Protein AF-A0A091HBE2-F1 (afdb_monomer)

InterPro domains:
  IPR007071 A-kinase anchoring protein 95 (AKAP95) [PTHR12190] (1-48)
  IPR034736 Zinc finger C2H2 AKAP95-type [PS51799] (6-28)

Secondary structure (DSSP, 8-state):
---EEETTTTEEES-HHHHHHHHHSHHHHHHHHHHHTTS-HHHHGGG-

Solvent-accessible surface area (backbone atoms only — not comparable to full-atom values): 3024 Å² total; per-residue (Å²): 133,71,72,51,74,40,83,88,80,70,44,73,41,75,49,69,68,62,51,51,53,45,64,71,30,68,66,46,50,51,53,51,54,53,52,44,74,74,42,58,71,85,62,32,66,78,74,113

Structure (mmCIF, N/CA/C/O backbone):
data_AF-A0A091HBE2-F1
#
_entry.id   AF-A0A091HBE2-F1
#
loop_
_atom_site.group_PDB
_atom_site.id
_atom_site.type_symbol
_atom_site.label_atom_id
_atom_site.label_alt_id
_atom_site.label_comp_id
_atom_site.label_asym_id
_atom_site.label_entity_id
_atom_site.label_seq_id
_atom_site.pdbx_PDB_ins_code
_atom_site.Cartn_x
_atom_site.Cartn_y
_atom_site.Cartn_z
_atom_site.occupancy
_atom_site.B_iso_or_equiv
_atom_site.auth_seq_id
_atom_site.auth_comp_id
_atom_site.auth_asym_id
_atom_site.auth_atom_id
_atom_site.pdbx_PDB_model_num
ATOM 1 N N . ARG A 1 1 ? 4.081 -3.810 -21.882 1.00 79.62 1 ARG A N 1
ATOM 2 C CA . ARG A 1 1 ? 4.712 -3.598 -20.556 1.00 79.62 1 ARG A CA 1
ATOM 3 C C . ARG A 1 1 ? 3.590 -3.561 -19.526 1.00 79.62 1 ARG A C 1
ATOM 5 O O . ARG A 1 1 ? 2.676 -2.772 -19.724 1.00 79.62 1 ARG A O 1
ATOM 12 N N . ILE A 1 2 ? 3.595 -4.441 -18.526 1.00 90.12 2 ILE A N 1
ATOM 13 C CA . ILE A 1 2 ? 2.553 -4.464 -17.484 1.00 90.12 2 ILE A CA 1
ATOM 14 C C . ILE A 1 2 ? 2.859 -3.350 -16.476 1.00 90.12 2 ILE A C 1
ATOM 16 O O . ILE A 1 2 ? 4.022 -3.138 -16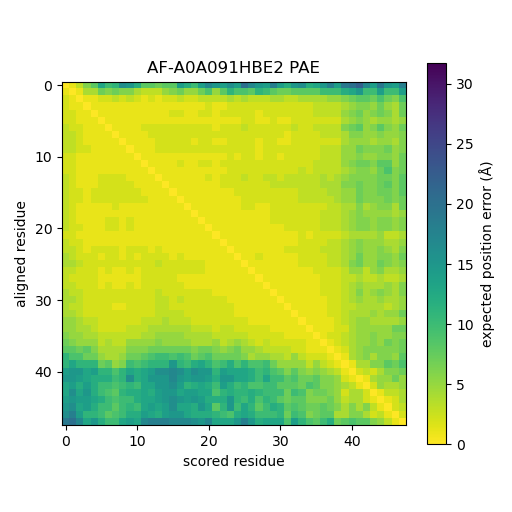.143 1.00 90.12 2 ILE A O 1
ATOM 20 N N . GLN A 1 3 ? 1.835 -2.614 -16.045 1.00 96.69 3 GLN A N 1
ATOM 21 C CA . GLN A 1 3 ? 1.934 -1.623 -14.974 1.00 96.69 3 GLN A CA 1
ATOM 22 C C . GLN A 1 3 ? 1.292 -2.198 -13.712 1.00 96.69 3 GLN A C 1
ATOM 24 O O . GLN A 1 3 ? 0.154 -2.662 -13.757 1.00 96.69 3 GLN A O 1
ATOM 29 N N . PHE A 1 4 ? 1.995 -2.111 -12.590 1.00 97.69 4 PHE A N 1
ATOM 30 C CA . PHE A 1 4 ? 1.470 -2.431 -11.272 1.00 97.69 4 PHE A CA 1
ATOM 31 C C . PHE A 1 4 ? 0.859 -1.178 -10.643 1.00 97.69 4 PHE A C 1
ATOM 33 O O . PHE A 1 4 ? 1.421 -0.082 -10.730 1.00 97.69 4 PHE A O 1
ATOM 40 N N . VAL A 1 5 ? -0.305 -1.329 -10.011 1.00 97.62 5 VAL A N 1
ATOM 41 C CA . VAL A 1 5 ? -1.059 -0.216 -9.423 1.00 97.62 5 VAL A CA 1
ATOM 42 C C . VAL A 1 5 ? -1.574 -0.612 -8.047 1.00 97.62 5 VAL A C 1
ATOM 44 O O . VAL A 1 5 ? -2.257 -1.619 -7.901 1.00 97.62 5 VAL A O 1
ATOM 47 N N . CYS A 1 6 ? -1.315 0.234 -7.055 1.00 97.12 6 CYS A N 1
ATOM 48 C CA . CYS A 1 6 ? -1.956 0.176 -5.751 1.00 97.12 6 CYS A CA 1
ATOM 49 C C . CYS A 1 6 ? -2.952 1.337 -5.630 1.00 97.12 6 CYS A C 1
ATOM 51 O O . CYS A 1 6 ? -2.577 2.498 -5.443 1.00 97.12 6 CYS A O 1
ATOM 53 N N . SER A 1 7 ? -4.245 1.025 -5.735 1.00 93.31 7 SER A N 1
ATOM 54 C CA . SER A 1 7 ? -5.329 2.018 -5.675 1.00 93.31 7 SER A CA 1
ATOM 55 C C . SER A 1 7 ? -5.500 2.661 -4.297 1.00 93.31 7 SER A C 1
ATOM 57 O O . SER A 1 7 ? -5.987 3.794 -4.225 1.00 93.31 7 SER A O 1
ATOM 59 N N . LEU A 1 8 ? -5.084 1.961 -3.235 1.00 93.44 8 LEU A N 1
ATOM 60 C CA . LEU A 1 8 ? -5.115 2.433 -1.850 1.00 93.44 8 LEU A CA 1
ATOM 61 C C . LEU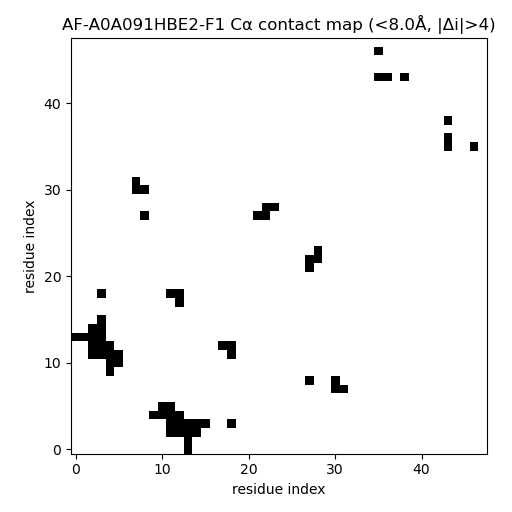 A 1 8 ? -4.097 3.558 -1.627 1.00 93.44 8 LEU A C 1
ATOM 63 O O . LEU A 1 8 ? -4.447 4.643 -1.176 1.00 93.44 8 LEU A O 1
ATOM 67 N N . CYS A 1 9 ? -2.840 3.318 -2.000 1.00 96.00 9 CYS A N 1
ATOM 68 C CA . CYS A 1 9 ? -1.745 4.269 -1.803 1.00 96.00 9 CYS A CA 1
ATOM 69 C C . CYS A 1 9 ? -1.564 5.244 -2.975 1.00 96.00 9 CYS A C 1
ATOM 71 O O . CYS A 1 9 ? -0.683 6.094 -2.916 1.00 96.00 9 CYS A O 1
ATOM 73 N N . LYS A 1 10 ? -2.352 5.097 -4.052 1.00 96.06 10 LYS A N 1
ATOM 74 C CA . LYS A 1 10 ? -2.169 5.806 -5.334 1.00 96.06 10 LYS A CA 1
ATOM 75 C C . LYS A 1 10 ? -0.760 5.621 -5.917 1.00 96.06 10 LYS A C 1
ATOM 77 O O . LYS A 1 10 ? -0.243 6.499 -6.600 1.00 96.06 10 LYS A O 1
ATOM 82 N N . TYR A 1 11 ? -0.162 4.457 -5.670 1.00 97.75 11 TYR A N 1
ATOM 83 C CA . TYR A 1 11 ? 1.186 4.110 -6.107 1.00 97.75 11 TYR A CA 1
ATOM 84 C C . TYR A 1 11 ? 1.148 3.347 -7.435 1.00 97.75 11 TYR A C 1
ATOM 86 O O . TYR A 1 11 ? 0.251 2.531 -7.664 1.00 97.75 11 TYR A O 1
ATOM 94 N N . ARG A 1 12 ? 2.100 3.631 -8.328 1.00 98.12 12 ARG A N 1
ATOM 95 C CA . ARG A 1 12 ? 2.216 2.999 -9.647 1.00 98.12 12 ARG A CA 1
ATOM 96 C C . ARG A 1 12 ? 3.678 2.753 -9.973 1.00 98.12 12 ARG A C 1
ATOM 98 O O . 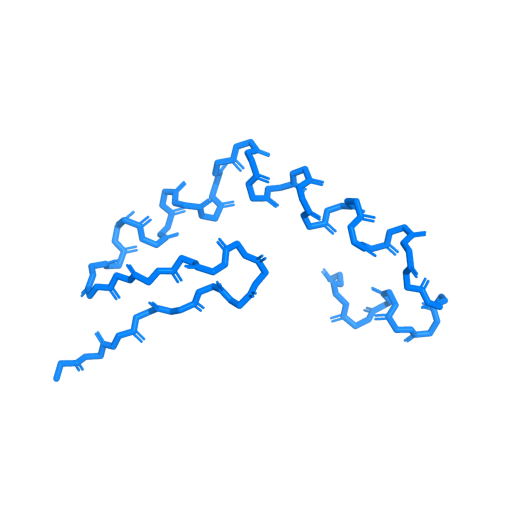ARG A 1 12 ? 4.499 3.640 -9.773 1.00 98.12 12 ARG A O 1
ATOM 105 N N . THR A 1 13 ? 3.965 1.596 -10.550 1.00 97.56 13 THR A N 1
ATOM 106 C CA . THR A 1 13 ? 5.298 1.258 -11.054 1.00 97.56 13 THR A CA 1
ATOM 107 C C . THR A 1 13 ? 5.190 0.294 -12.236 1.00 97.56 13 THR A C 1
ATOM 109 O O . THR A 1 13 ? 4.148 -0.316 -12.474 1.00 97.56 13 THR A O 1
ATOM 112 N N . PHE A 1 14 ? 6.259 0.185 -13.017 1.00 97.81 14 PHE A N 1
ATOM 113 C CA . PHE A 1 14 ? 6.426 -0.856 -14.028 1.00 97.81 14 PHE A CA 1
ATOM 114 C C . PHE A 1 14 ? 7.351 -1.991 -13.562 1.00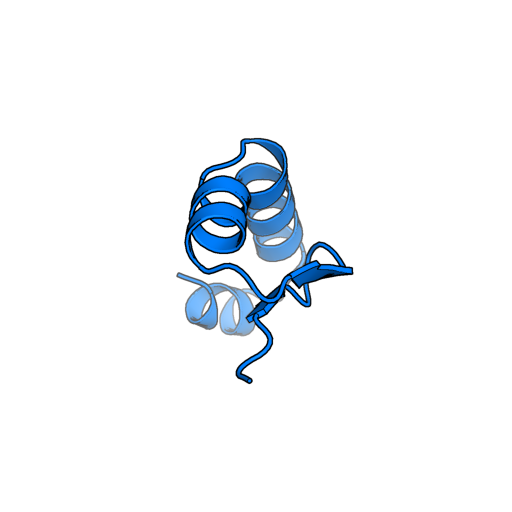 97.81 14 PHE A C 1
ATOM 116 O O . PHE A 1 14 ? 7.618 -2.895 -14.355 1.00 97.81 14 PHE A O 1
ATOM 123 N N . TYR A 1 15 ? 7.858 -1.923 -12.330 1.00 97.38 15 TYR A N 1
ATOM 124 C CA . TYR A 1 15 ? 8.820 -2.860 -11.764 1.00 97.38 15 TYR A CA 1
ATOM 125 C C . TYR A 1 15 ? 8.170 -3.667 -10.633 1.00 97.38 15 TYR A C 1
ATOM 127 O O . TYR A 1 15 ? 7.484 -3.122 -9.769 1.00 97.38 15 TYR A O 1
ATOM 135 N N . ASP A 1 16 ? 8.332 -4.985 -10.690 1.00 96.69 16 ASP A N 1
ATOM 136 C CA . ASP A 1 16 ? 7.681 -5.930 -9.777 1.00 96.69 16 ASP A CA 1
ATOM 137 C C . ASP A 1 16 ? 8.289 -5.902 -8.364 1.00 96.69 16 ASP A C 1
ATOM 139 O O . ASP A 1 16 ? 7.572 -5.953 -7.365 1.00 96.69 16 ASP A O 1
ATO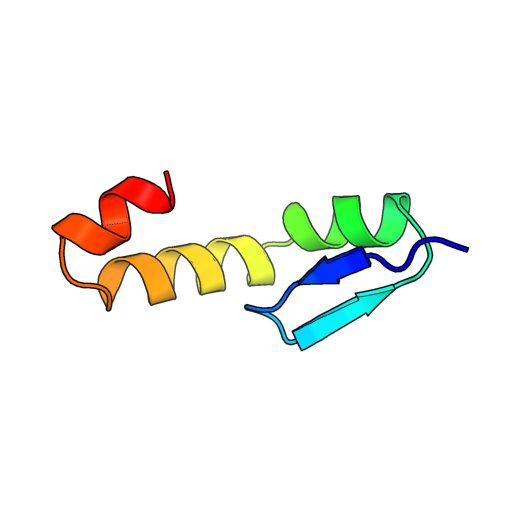M 143 N N . ASP A 1 17 ? 9.605 -5.725 -8.271 1.00 97.94 17 ASP A N 1
ATOM 144 C CA . ASP A 1 17 ? 10.366 -5.597 -7.027 1.00 97.94 17 ASP A CA 1
ATOM 145 C C . ASP A 1 17 ? 10.003 -4.323 -6.249 1.00 97.94 17 ASP A C 1
ATOM 147 O O . ASP A 1 17 ? 9.855 -4.353 -5.023 1.00 97.94 17 ASP A O 1
ATOM 151 N N . GLU A 1 18 ? 9.778 -3.215 -6.958 1.00 97.94 18 GLU A N 1
ATOM 152 C CA . GLU A 1 18 ? 9.259 -1.981 -6.367 1.00 97.94 18 GLU A CA 1
ATOM 153 C C . GLU A 1 18 ? 7.835 -2.165 -5.821 1.00 97.94 18 GLU A C 1
ATOM 155 O O . GLU A 1 18 ? 7.528 -1.692 -4.724 1.00 97.94 18 GLU A O 1
ATOM 160 N N . MET A 1 19 ? 6.961 -2.880 -6.545 1.00 97.81 19 MET A N 1
ATOM 161 C CA . MET A 1 19 ? 5.615 -3.190 -6.050 1.00 97.81 19 MET A CA 1
ATOM 162 C C . MET A 1 19 ? 5.667 -4.130 -4.840 1.00 97.81 19 MET A C 1
ATOM 164 O O . MET A 1 19 ? 4.971 -3.893 -3.854 1.00 97.81 19 MET A O 1
ATOM 168 N N . SER A 1 20 ? 6.525 -5.147 -4.864 1.00 98.06 20 SER A N 1
ATOM 169 C CA . SER A 1 20 ? 6.717 -6.064 -3.735 1.00 98.06 20 SER A CA 1
ATOM 170 C C . SER A 1 20 ? 7.186 -5.311 -2.485 1.00 98.06 20 SER A C 1
ATOM 172 O O . SER A 1 20 ? 6.545 -5.380 -1.435 1.00 98.06 20 SER A O 1
ATOM 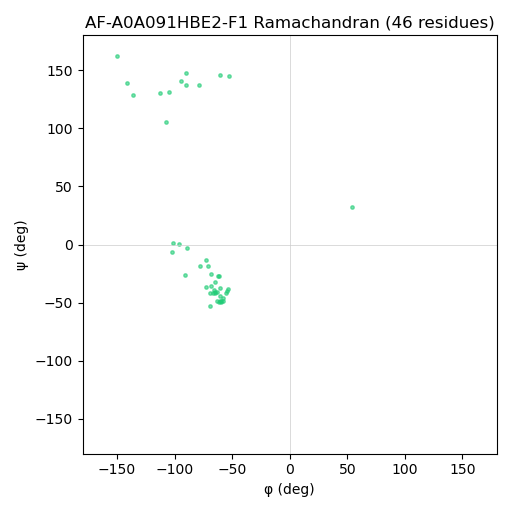174 N N . SER A 1 21 ? 8.212 -4.467 -2.627 1.00 98.38 21 SER A N 1
ATOM 175 C CA . SER A 1 21 ? 8.715 -3.607 -1.545 1.00 98.38 21 SER A CA 1
ATOM 176 C C . SER A 1 21 ? 7.646 -2.633 -1.029 1.00 98.38 21 SER A C 1
ATOM 178 O O . SER A 1 21 ? 7.542 -2.373 0.173 1.00 98.38 21 SER A O 1
ATOM 180 N N . HIS A 1 22 ? 6.811 -2.097 -1.927 1.00 98.31 22 HIS A N 1
ATOM 181 C CA . HIS A 1 22 ? 5.685 -1.239 -1.568 1.00 98.31 22 HIS A CA 1
ATOM 182 C C . HIS A 1 22 ? 4.672 -1.958 -0.666 1.00 98.31 22 HIS A C 1
ATOM 184 O O . HIS A 1 22 ? 4.289 -1.401 0.368 1.00 98.31 22 HIS A O 1
ATOM 190 N N . LEU A 1 23 ? 4.257 -3.177 -1.025 1.00 97.44 23 LEU A N 1
ATOM 191 C CA . LEU A 1 23 ? 3.289 -3.972 -0.257 1.00 97.44 23 LEU A CA 1
ATOM 192 C C . LEU A 1 23 ? 3.833 -4.367 1.125 1.00 97.44 23 LEU A C 1
ATOM 194 O O . LEU A 1 23 ? 3.086 -4.437 2.104 1.00 97.44 23 LEU A O 1
ATOM 198 N N . GLU A 1 24 ? 5.146 -4.570 1.236 1.00 97.69 24 GLU A N 1
ATOM 199 C CA . GLU A 1 24 ? 5.799 -4.896 2.504 1.00 97.69 24 GLU A CA 1
ATOM 200 C C . GLU A 1 24 ? 6.012 -3.686 3.422 1.00 97.69 24 GLU A C 1
ATOM 202 O O . GLU A 1 24 ? 6.190 -3.862 4.636 1.00 97.69 24 GLU A O 1
ATOM 207 N N . SER A 1 25 ? 5.957 -2.471 2.869 1.00 98.06 25 SER A N 1
ATOM 208 C CA . SER A 1 25 ? 6.196 -1.236 3.608 1.00 98.06 25 SER A CA 1
ATOM 209 C C . SER A 1 25 ? 5.208 -1.037 4.764 1.00 98.06 25 SER A C 1
ATOM 211 O O . SER A 1 25 ? 4.016 -1.352 4.682 1.00 98.06 25 SER A O 1
ATOM 213 N N . LYS A 1 26 ? 5.703 -0.430 5.851 1.00 97.62 26 LYS A N 1
ATOM 214 C CA . LYS A 1 26 ? 4.880 -0.056 7.011 1.00 97.62 26 LYS A CA 1
ATOM 215 C C . LYS A 1 26 ? 3.694 0.822 6.598 1.00 97.62 26 LYS A C 1
ATOM 217 O O . LYS A 1 26 ? 2.581 0.594 7.056 1.00 97.62 26 LYS A O 1
ATOM 222 N N . PHE A 1 27 ? 3.927 1.769 5.690 1.00 96.75 27 PHE A N 1
ATOM 223 C CA . PHE A 1 27 ? 2.896 2.679 5.201 1.00 96.75 27 PHE A CA 1
ATOM 224 C C . PHE A 1 27 ? 1.727 1.937 4.546 1.00 96.75 27 PHE A C 1
ATOM 226 O O . PHE A 1 27 ? 0.578 2.195 4.897 1.00 96.75 27 PHE A O 1
ATOM 233 N N . HIS A 1 28 ? 2.001 0.997 3.634 1.00 97.25 28 HIS A N 1
ATOM 234 C CA . HIS A 1 28 ? 0.941 0.233 2.974 1.00 97.25 28 HIS A CA 1
ATOM 235 C C . HIS A 1 28 ? 0.129 -0.574 3.991 1.00 97.25 28 HIS A C 1
ATOM 237 O O . HIS A 1 28 ? -1.096 -0.474 4.024 1.00 97.25 28 HIS A O 1
ATOM 243 N N . LYS A 1 29 ? 0.814 -1.313 4.872 1.00 95.81 29 LYS A N 1
ATOM 244 C CA . LYS A 1 29 ? 0.181 -2.164 5.891 1.00 95.81 29 LYS A CA 1
ATOM 245 C C . LYS A 1 29 ? -0.689 -1.366 6.866 1.00 95.81 29 LYS A C 1
ATOM 247 O O . LYS A 1 29 ? -1.815 -1.765 7.159 1.00 95.81 29 LYS A O 1
ATOM 252 N N . GLU A 1 30 ? -0.199 -0.227 7.354 1.00 95.38 30 GLU A N 1
ATOM 253 C CA . GLU A 1 30 ? -0.954 0.633 8.273 1.00 95.38 30 GLU A CA 1
ATOM 254 C C . GLU A 1 30 ? -2.142 1.304 7.585 1.00 95.38 30 GLU A C 1
ATOM 256 O O . GLU A 1 30 ? -3.237 1.333 8.148 1.00 95.38 30 GLU A O 1
ATOM 261 N N . HIS A 1 31 ? -1.957 1.790 6.356 1.00 93.88 31 HIS A N 1
ATOM 262 C CA . HIS A 1 31 ? -3.035 2.403 5.590 1.00 93.88 31 HIS A CA 1
ATOM 263 C C . HIS A 1 31 ? -4.133 1.382 5.255 1.00 93.88 31 HIS A C 1
ATOM 265 O O . HIS A 1 31 ? -5.317 1.687 5.395 1.00 93.88 31 HIS A O 1
ATOM 271 N N . PHE A 1 32 ? -3.753 0.152 4.897 1.00 92.62 32 PHE A N 1
ATOM 272 C CA . PHE A 1 32 ? -4.688 -0.938 4.620 1.00 92.62 32 PHE A CA 1
ATOM 273 C C . PHE A 1 32 ? -5.505 -1.298 5.863 1.00 92.62 32 PHE A C 1
ATOM 275 O O . PHE A 1 32 ? -6.736 -1.304 5.819 1.00 92.62 32 PHE A O 1
ATOM 282 N N . LYS A 1 33 ? -4.833 -1.483 7.010 1.00 91.06 33 LYS A N 1
ATOM 283 C CA . LYS A 1 33 ? -5.494 -1.733 8.298 1.00 91.06 33 LYS A CA 1
ATOM 284 C C . LYS A 1 33 ? -6.448 -0.599 8.672 1.00 91.06 33 LYS A C 1
ATOM 286 O O . LYS A 1 33 ? -7.576 -0.863 9.080 1.00 91.06 33 LYS A O 1
ATOM 291 N N . PHE A 1 34 ? -6.018 0.656 8.527 1.00 90.69 34 PHE A N 1
ATOM 292 C CA . PHE A 1 34 ? -6.849 1.820 8.824 1.00 90.69 34 PHE A CA 1
ATOM 293 C C . PHE A 1 34 ? -8.133 1.824 7.992 1.00 90.69 34 PHE A C 1
ATOM 295 O O . PHE A 1 34 ? -9.215 1.963 8.561 1.00 90.69 34 PHE A O 1
ATOM 302 N N . VAL A 1 35 ? -8.037 1.607 6.678 1.00 89.19 35 VAL A N 1
ATOM 303 C CA . VAL A 1 35 ? -9.220 1.546 5.808 1.00 89.19 35 VAL A CA 1
ATOM 304 C C . VAL A 1 35 ? -10.130 0.382 6.193 1.00 89.19 35 VAL A C 1
ATOM 306 O O . VAL A 1 35 ? -11.337 0.590 6.293 1.00 89.19 35 VAL A O 1
ATOM 309 N N . GLY A 1 36 ? -9.576 -0.790 6.519 1.00 86.38 36 GLY A N 1
ATOM 310 C CA . GLY A 1 36 ? -10.352 -1.929 7.021 1.00 86.38 36 GLY A CA 1
ATOM 311 C C . GLY A 1 36 ? -11.230 -1.580 8.230 1.00 86.38 36 GLY A C 1
ATOM 312 O O . GLY A 1 36 ? -12.384 -1.987 8.287 1.00 86.38 36 GLY A O 1
ATOM 313 N N . THR A 1 37 ? -10.748 -0.732 9.152 1.00 86.12 37 THR A N 1
ATOM 314 C CA . THR A 1 37 ? -11.550 -0.276 10.312 1.00 86.12 37 THR A CA 1
ATOM 315 C C . THR A 1 37 ? -12.665 0.720 9.981 1.00 86.12 37 THR A C 1
ATOM 317 O O . THR A 1 37 ? -13.502 1.010 10.835 1.00 86.12 37 THR A O 1
ATOM 320 N N . LYS A 1 38 ? -12.660 1.303 8.778 1.00 86.19 38 LYS A N 1
ATOM 321 C CA . LYS A 1 38 ? -13.647 2.300 8.334 1.00 86.19 38 LYS A CA 1
ATOM 322 C C . LYS A 1 38 ? -14.702 1.715 7.405 1.00 86.19 38 LYS A C 1
ATOM 324 O O . LYS A 1 38 ? -15.647 2.418 7.054 1.00 86.19 38 LYS A O 1
ATOM 329 N N . LEU A 1 39 ? -14.543 0.458 7.008 1.00 82.62 39 LEU A N 1
ATOM 330 C CA . LEU A 1 39 ? -15.484 -0.231 6.145 1.00 82.62 39 LEU A CA 1
ATOM 331 C C . LEU A 1 39 ? -16.555 -0.947 6.977 1.00 82.62 39 LEU A C 1
ATOM 333 O O . LEU A 1 39 ? -16.270 -1.409 8.084 1.00 82.62 39 LEU A O 1
ATOM 337 N N . PRO A 1 40 ? -17.790 -1.061 6.459 1.00 83.75 40 PRO A N 1
ATOM 338 C CA . PRO A 1 40 ? -18.788 -1.949 7.037 1.00 83.75 40 PRO A CA 1
ATOM 339 C C . PRO A 1 40 ? -18.219 -3.363 7.169 1.00 83.75 40 PRO A C 1
ATOM 341 O O . PRO A 1 40 ? -17.465 -3.806 6.304 1.00 83.75 40 PRO A O 1
ATOM 344 N N . GLN A 1 41 ? -18.604 -4.086 8.220 1.00 70.25 41 GLN A N 1
ATOM 345 C CA . GLN A 1 41 ? -18.020 -5.392 8.551 1.00 70.25 41 GLN A CA 1
ATOM 346 C C . GLN A 1 41 ? -18.087 -6.388 7.375 1.00 70.25 41 GLN A C 1
ATOM 348 O O . GLN A 1 41 ? -17.089 -7.012 7.045 1.00 70.25 41 GLN A O 1
ATOM 353 N N . GLN A 1 42 ? -19.204 -6.395 6.637 1.00 71.00 42 GLN A N 1
ATOM 354 C CA . GLN A 1 42 ? -19.390 -7.207 5.423 1.00 71.00 42 GLN A CA 1
ATOM 355 C C . GLN A 1 42 ? -18.401 -6.882 4.289 1.00 71.00 42 GLN A C 1
ATOM 357 O O . GLN A 1 42 ? -18.125 -7.722 3.440 1.00 71.00 42 GLN A O 1
ATOM 362 N N . THR A 1 43 ? -17.897 -5.648 4.230 1.00 70.19 43 THR A N 1
ATOM 363 C CA . THR A 1 43 ? -16.919 -5.196 3.230 1.00 70.19 43 THR A CA 1
ATOM 364 C C . THR A 1 43 ? -15.482 -5.399 3.714 1.00 70.19 43 THR A C 1
ATOM 366 O O . THR A 1 43 ? -14.583 -5.560 2.893 1.00 70.19 43 THR A O 1
ATOM 369 N N . ALA A 1 44 ? -15.258 -5.413 5.031 1.00 68.62 44 ALA A N 1
ATOM 370 C CA . ALA A 1 44 ? -13.950 -5.678 5.621 1.00 68.62 44 ALA A CA 1
ATOM 371 C C . ALA A 1 44 ? -13.502 -7.135 5.406 1.00 68.6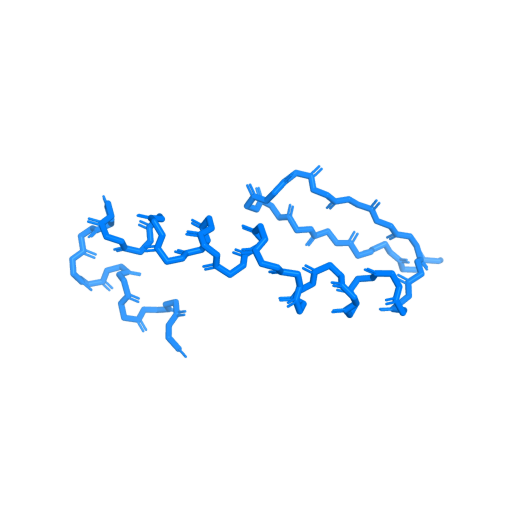2 44 ALA A C 1
ATOM 373 O O . ALA A 1 44 ? -12.327 -7.361 5.130 1.00 68.62 44 ALA A O 1
ATOM 374 N N . ASP A 1 45 ? -14.431 -8.098 5.435 1.00 67.06 45 ASP A N 1
ATOM 375 C CA . ASP A 1 45 ? -14.131 -9.526 5.233 1.00 67.06 45 ASP A CA 1
ATOM 376 C C . ASP A 1 45 ? -13.549 -9.835 3.839 1.00 67.06 45 ASP A C 1
ATOM 378 O O . ASP A 1 45 ? -12.780 -10.777 3.682 1.00 67.06 45 ASP A O 1
ATOM 382 N N . PHE A 1 46 ? -13.866 -9.024 2.821 1.00 69.75 46 PHE A N 1
ATOM 383 C CA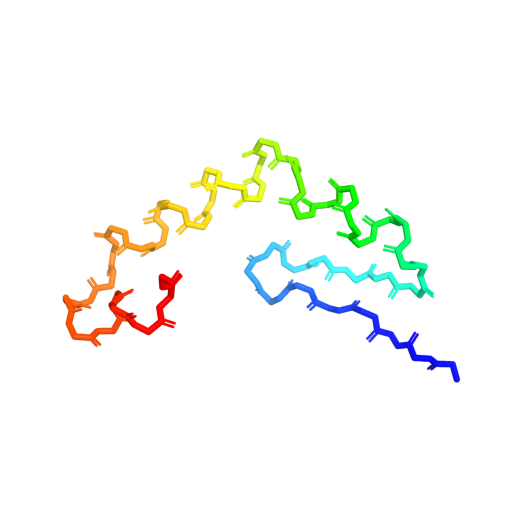 . PHE A 1 46 ? -13.311 -9.161 1.466 1.00 69.75 46 PHE A CA 1
ATOM 384 C C . PHE A 1 46 ? -11.824 -8.765 1.374 1.00 69.75 46 PHE A C 1
ATOM 386 O O . PHE A 1 46 ? -11.150 -9.097 0.403 1.00 69.75 46 PHE A O 1
ATOM 393 N N . LEU A 1 47 ? -11.319 -8.014 2.355 1.00 65.75 47 LEU A N 1
ATOM 394 C CA . LEU A 1 47 ? -9.957 -7.479 2.369 1.00 65.75 47 LEU A CA 1
ATOM 395 C C . LEU A 1 47 ? -8.967 -8.348 3.165 1.00 65.75 47 LEU A C 1
ATOM 397 O O . LEU A 1 47 ? -7.805 -7.962 3.281 1.00 65.75 47 LEU A O 1
ATOM 401 N N . GLN A 1 48 ? -9.408 -9.470 3.738 1.00 57.38 48 GLN A N 1
ATOM 402 C CA . GLN A 1 48 ? -8.578 -10.369 4.548 1.00 57.38 48 GLN A CA 1
ATOM 403 C C . GLN A 1 48 ? -7.982 -11.505 3.712 1.00 57.38 48 GLN A C 1
ATOM 405 O O . GLN A 1 48 ? -6.820 -11.871 3.998 1.00 57.38 48 GLN A O 1
#

Nearest PDB structures (foldseek):
  8idf-assembly1_A  TM=9.460E-01  e=8.523E-01  Homo sapiens
  9j8p-assembly1_A  TM=9.103E-01  e=6.925E-01  Homo sapiens
  7q4o-assembly1_1  TM=7.719E-01  e=1.483E+00  Homo sapiens
  2mkd-assembly1_A  TM=8.475E-01  e=3.908E+00  Homo sapiens
  2els-assembly1_A  TM=6.626E-01  e=1.825E+00  Homo sapiens

Radius of gyration: 12.2 Å; Cα contacts (8 Å, |Δi|>4): 33; chains: 1; bounding box: 30×16×31 Å

Organism: NCBI:txid175836

Mean predicted aligned erro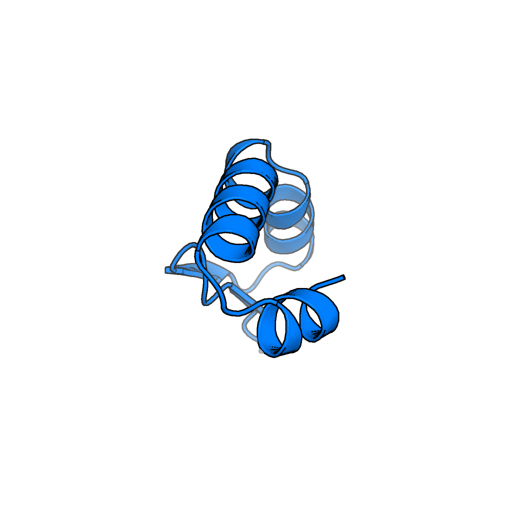r: 4.28 Å

Foldseek 3Di:
DDKDADPQVRDIDPDPVVVVVVCVDPVNVVSLVVVLVVDDVVVSVVSD

pLDDT: mean 89.79, std 11.08, range [57.38, 98.38]

Sequence (48 aa):
RIQFVCSLCKYRTFYDDEMSSHLESKFHKEHFKFVGTKLPQQTADFLQ